Protein AF-W9UWC2-F1 (afdb_monomer_lite)

Radius of gyration: 13.21 Å; chains: 1; bounding box: 32×16×28 Å

Foldseek 3Di:
DPPPVPDQLVVVVVCLVPCLVPVVVVQVVVCVVCVPDDRDDGDDDPCSDDDPVSNPD

Structure (mmCIF, N/CA/C/O backbone):
data_AF-W9UWC2-F1
#
_entry.id   AF-W9UWC2-F1
#
loop_
_atom_site.group_PDB
_atom_site.id
_atom_site.type_symbol
_atom_site.label_atom_id
_atom_site.label_alt_id
_atom_site.label_comp_id
_atom_site.label_asym_id
_atom_site.label_entity_id
_atom_site.label_seq_id
_atom_site.pdbx_PDB_ins_code
_atom_site.Cartn_x
_atom_site.Cartn_y
_atom_site.Cartn_z
_atom_site.occupancy
_atom_site.B_iso_or_equiv
_atom_site.auth_seq_id
_atom_site.auth_comp_id
_atom_site.auth_asym_id
_atom_site.auth_atom_id
_atom_site.pdbx_PDB_model_num
ATOM 1 N N . MET A 1 1 ? 17.429 10.194 19.793 1.00 40.69 1 MET A N 1
ATOM 2 C CA . MET A 1 1 ? 16.723 10.307 18.500 1.00 40.69 1 MET A CA 1
ATOM 3 C C . MET A 1 1 ? 16.384 8.888 18.098 1.00 40.69 1 MET A C 1
ATOM 5 O O . MET A 1 1 ? 17.307 8.093 18.013 1.00 40.69 1 MET A O 1
ATOM 9 N N . GLN A 1 2 ? 15.100 8.530 18.025 1.00 43.47 2 GLN A N 1
ATOM 10 C CA . GLN A 1 2 ? 14.701 7.189 17.590 1.00 43.47 2 GLN A CA 1
ATOM 11 C C . GLN A 1 2 ? 15.140 7.045 16.130 1.00 43.47 2 GLN A C 1
ATOM 13 O O . GLN A 1 2 ? 14.665 7.793 15.276 1.00 43.47 2 GLN A O 1
ATOM 18 N N . ASN A 1 3 ? 16.103 6.161 15.867 1.00 46.31 3 ASN A N 1
ATOM 19 C CA . ASN A 1 3 ? 16.443 5.747 14.515 1.00 46.31 3 ASN A CA 1
ATOM 20 C C . ASN A 1 3 ? 15.246 4.913 14.053 1.00 46.31 3 ASN A C 1
ATOM 22 O O . ASN A 1 3 ? 15.117 3.753 14.435 1.00 46.31 3 ASN A O 1
ATOM 26 N N . PHE A 1 4 ? 14.312 5.522 13.322 1.00 47.22 4 PHE A N 1
ATOM 27 C CA . PHE A 1 4 ? 13.409 4.728 12.503 1.00 47.22 4 PHE A CA 1
ATOM 28 C C . PHE A 1 4 ? 14.318 4.107 11.453 1.00 47.22 4 PHE A C 1
ATOM 30 O O . PHE A 1 4 ? 14.651 4.778 10.477 1.00 47.22 4 PHE A O 1
ATOM 37 N N . ASP A 1 5 ? 14.825 2.899 11.719 1.00 56.06 5 ASP A N 1
ATOM 38 C CA . ASP A 1 5 ? 15.453 2.093 10.682 1.00 56.06 5 ASP A CA 1
ATOM 39 C C . ASP A 1 5 ? 14.452 2.088 9.534 1.00 56.06 5 ASP A C 1
ATOM 41 O O . ASP A 1 5 ? 13.328 1.593 9.669 1.00 56.06 5 ASP A O 1
ATOM 45 N N . LEU A 1 6 ? 14.819 2.789 8.459 1.00 56.03 6 LEU A N 1
ATOM 46 C CA . LEU A 1 6 ? 14.044 2.804 7.235 1.00 56.03 6 LEU A CA 1
ATOM 47 C C . LEU A 1 6 ? 13.777 1.338 6.908 1.00 56.03 6 LEU A C 1
ATOM 49 O O . LEU A 1 6 ? 14.694 0.516 6.988 1.00 56.03 6 LEU A O 1
ATOM 53 N N . LEU A 1 7 ? 12.511 1.010 6.633 1.00 55.81 7 LEU A N 1
ATOM 54 C CA . LEU A 1 7 ? 12.127 -0.327 6.193 1.00 55.81 7 LEU A CA 1
ATOM 55 C C . LEU A 1 7 ? 13.155 -0.777 5.153 1.00 55.81 7 LEU A C 1
ATOM 57 O O . LEU A 1 7 ? 13.451 -0.009 4.239 1.00 55.81 7 LEU A O 1
ATOM 61 N N . ASP A 1 8 ? 13.738 -1.968 5.344 1.00 61.50 8 ASP A N 1
ATOM 62 C CA . ASP A 1 8 ? 14.734 -2.537 4.427 1.00 61.50 8 ASP A CA 1
ATOM 63 C C . ASP A 1 8 ? 14.289 -2.249 2.979 1.00 61.50 8 ASP A C 1
ATOM 65 O O . ASP A 1 8 ? 13.110 -2.444 2.681 1.00 61.50 8 ASP A O 1
ATOM 69 N N . PRO A 1 9 ? 15.152 -1.767 2.071 1.00 60.31 9 PRO A N 1
ATOM 70 C CA . PRO A 1 9 ? 14.749 -1.420 0.703 1.00 60.31 9 PRO A CA 1
ATOM 71 C C . PRO A 1 9 ? 14.018 -2.566 -0.028 1.00 60.31 9 PRO A C 1
ATOM 73 O O . PRO A 1 9 ? 13.200 -2.333 -0.923 1.00 60.31 9 PRO A O 1
ATOM 76 N N . ARG A 1 10 ? 14.219 -3.821 0.401 1.00 64.00 10 ARG A N 1
ATOM 77 C CA . ARG A 1 10 ? 13.434 -4.984 -0.046 1.00 64.00 10 ARG A CA 1
ATOM 78 C C . ARG A 1 10 ? 11.973 -4.946 0.412 1.00 64.00 10 ARG A C 1
ATOM 80 O O . ARG A 1 10 ? 11.105 -5.368 -0.350 1.00 64.00 10 ARG A O 1
ATOM 87 N N . ASN A 1 11 ? 11.678 -4.438 1.607 1.00 69.50 11 ASN A N 1
ATOM 88 C CA . ASN A 1 11 ? 10.307 -4.167 2.041 1.00 69.50 11 ASN A CA 1
ATOM 89 C C . ASN A 1 11 ? 9.662 -3.111 1.156 1.00 69.50 11 ASN A C 1
ATOM 91 O O . ASN A 1 11 ? 8.530 -3.324 0.744 1.00 69.50 11 ASN A O 1
ATOM 95 N N . ASP A 1 12 ? 10.372 -2.041 0.803 1.00 72.00 12 ASP A N 1
ATOM 96 C CA . ASP A 1 12 ? 9.844 -1.004 -0.091 1.00 72.00 12 ASP A CA 1
ATOM 97 C C . ASP A 1 12 ? 9.483 -1.582 -1.469 1.00 72.00 12 ASP A C 1
ATOM 99 O O . ASP A 1 12 ? 8.406 -1.316 -2.006 1.00 72.00 12 ASP A O 1
ATOM 103 N N . TYR A 1 13 ? 10.322 -2.475 -2.005 1.00 77.12 13 TYR A N 1
ATOM 104 C CA . TYR A 1 13 ? 10.019 -3.227 -3.225 1.00 77.12 13 TYR A CA 1
ATOM 105 C C . TYR A 1 13 ? 8.761 -4.092 -3.103 1.00 77.12 13 TYR A C 1
ATOM 107 O O . TYR A 1 13 ? 7.887 -4.040 -3.972 1.00 77.12 13 TYR A O 1
ATOM 115 N N . VAL A 1 14 ? 8.658 -4.891 -2.037 1.00 77.69 14 VAL A N 1
ATOM 116 C CA . VAL A 1 14 ? 7.495 -5.758 -1.792 1.00 77.69 14 VAL A CA 1
ATOM 117 C C . VAL A 1 14 ? 6.231 -4.915 -1.613 1.00 77.69 14 VAL A C 1
ATOM 119 O O . VAL A 1 14 ? 5.188 -5.243 -2.180 1.00 77.69 14 VAL A O 1
ATOM 122 N N . PHE A 1 15 ? 6.335 -3.792 -0.902 1.00 79.00 15 PHE A N 1
ATOM 123 C CA . PHE A 1 15 ? 5.236 -2.865 -0.669 1.00 79.00 15 PHE A CA 1
ATOM 12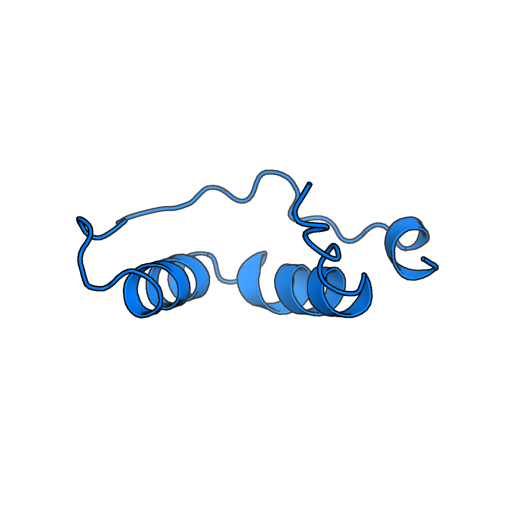4 C C . PHE A 1 15 ? 4.747 -2.255 -1.981 1.00 79.00 15 PHE A C 1
ATOM 126 O O . PHE A 1 15 ? 3.556 -2.320 -2.284 1.00 79.00 15 PHE A O 1
ATOM 133 N N . LYS A 1 16 ? 5.664 -1.736 -2.807 1.00 80.19 16 LYS A N 1
ATOM 134 C CA . LYS A 1 16 ? 5.338 -1.192 -4.132 1.00 80.19 16 LYS A CA 1
ATOM 135 C C . LYS A 1 16 ? 4.724 -2.268 -5.035 1.00 80.19 16 LYS A C 1
ATOM 137 O O . LYS A 1 16 ? 3.689 -2.017 -5.637 1.00 80.19 16 LYS A O 1
ATOM 142 N N . ARG A 1 17 ? 5.279 -3.486 -5.077 1.00 82.56 17 ARG A N 1
ATOM 143 C CA . ARG A 1 17 ? 4.739 -4.603 -5.884 1.00 82.56 17 ARG A CA 1
ATOM 144 C C . ARG A 1 17 ? 3.304 -4.980 -5.524 1.00 82.56 17 ARG A C 1
ATOM 146 O O . ARG A 1 17 ? 2.533 -5.287 -6.422 1.00 82.56 17 ARG A O 1
ATOM 153 N N . ILE A 1 18 ? 2.971 -5.015 -4.236 1.00 82.25 18 ILE A N 1
ATOM 154 C CA . ILE A 1 18 ? 1.651 -5.464 -3.776 1.00 82.25 18 ILE A CA 1
ATOM 155 C C . ILE A 1 18 ? 0.645 -4.312 -3.828 1.00 82.25 18 ILE A C 1
ATOM 157 O O . ILE A 1 18 ? -0.453 -4.470 -4.354 1.00 82.25 18 ILE A O 1
ATOM 161 N N . PHE A 1 19 ? 1.012 -3.145 -3.300 1.00 84.06 19 PHE A N 1
ATOM 162 C CA . PHE A 1 19 ? 0.057 -2.071 -3.029 1.00 84.06 19 PHE A CA 1
ATOM 163 C C . PHE A 1 19 ? -0.024 -1.001 -4.120 1.00 84.06 19 PHE A C 1
ATOM 165 O O . PHE A 1 19 ? -1.019 -0.280 -4.160 1.00 84.06 19 PHE A O 1
ATOM 172 N N . ALA A 1 20 ? 0.958 -0.889 -5.028 1.00 84.12 20 ALA A N 1
ATOM 173 C CA . ALA A 1 20 ? 0.838 0.043 -6.155 1.00 84.12 20 ALA A CA 1
ATOM 174 C C . ALA A 1 20 ? -0.263 -0.383 -7.140 1.00 84.12 20 ALA A C 1
ATOM 176 O O . ALA A 1 20 ? -0.931 0.475 -7.711 1.00 84.12 20 ALA A O 1
ATOM 177 N N . GLU A 1 21 ? -0.472 -1.692 -7.309 1.00 84.88 21 GLU A N 1
ATOM 178 C CA . GLU A 1 21 ? -1.519 -2.251 -8.178 1.00 84.88 21 GLU A CA 1
ATOM 179 C C . GLU A 1 21 ? -2.840 -2.509 -7.429 1.00 84.88 21 GLU A C 1
ATOM 181 O O . GLU A 1 21 ? -3.883 -2.661 -8.062 1.00 84.88 21 GLU A O 1
ATOM 186 N N . ALA A 1 22 ? -2.821 -2.516 -6.090 1.00 87.88 22 ALA A N 1
ATOM 187 C CA . ALA A 1 22 ? -3.986 -2.785 -5.246 1.00 87.88 22 ALA A CA 1
ATOM 188 C C . ALA A 1 22 ? -4.129 -1.754 -4.103 1.00 87.88 22 ALA A C 1
ATOM 190 O O . ALA A 1 22 ? -3.909 -2.083 -2.930 1.00 87.88 22 ALA A O 1
ATOM 191 N N . PRO A 1 23 ? -4.520 -0.502 -4.408 1.00 86.88 23 PRO A N 1
ATOM 192 C CA . PRO A 1 23 ? -4.675 0.552 -3.402 1.00 86.88 23 PRO A CA 1
ATOM 193 C C . PRO A 1 23 ? -5.737 0.227 -2.340 1.00 86.88 23 PRO A C 1
ATOM 195 O O . PRO A 1 23 ? -5.603 0.656 -1.196 1.00 86.88 23 PRO A O 1
ATOM 198 N N . ASP A 1 24 ? -6.748 -0.581 -2.668 1.00 90.06 24 ASP A N 1
ATOM 199 C CA . ASP A 1 24 ? -7.776 -1.002 -1.708 1.00 90.06 24 ASP A CA 1
ATOM 200 C C . ASP A 1 24 ? -7.191 -1.886 -0.594 1.00 90.06 24 ASP A C 1
ATOM 202 O O . ASP A 1 24 ? -7.532 -1.729 0.578 1.00 90.06 24 ASP A O 1
ATOM 206 N N . LEU A 1 25 ? -6.229 -2.759 -0.919 1.00 89.94 25 LEU A N 1
ATOM 207 C CA . LEU A 1 25 ? -5.525 -3.559 0.091 1.00 89.94 25 LEU A CA 1
ATOM 208 C C . LEU A 1 25 ? -4.692 -2.679 1.026 1.00 89.94 25 LEU A C 1
ATOM 210 O O . LEU A 1 25 ? -4.567 -2.986 2.211 1.00 89.94 25 LEU A O 1
ATOM 214 N N . LEU A 1 26 ? -4.155 -1.568 0.515 1.00 89.88 26 LEU A N 1
ATOM 215 C CA . LEU A 1 26 ? -3.427 -0.604 1.333 1.00 89.88 26 LEU A CA 1
ATOM 216 C C . LEU A 1 26 ? -4.366 0.111 2.310 1.00 89.88 26 LEU A C 1
ATOM 218 O O . LEU A 1 26 ? -4.001 0.306 3.467 1.00 89.88 26 LEU A O 1
ATOM 222 N N . VAL A 1 27 ? -5.587 0.448 1.881 1.00 91.88 27 VAL A N 1
ATOM 223 C CA . VAL A 1 27 ? -6.627 0.992 2.771 1.00 91.88 27 VAL A CA 1
ATOM 224 C C . VAL A 1 27 ? -6.946 0.012 3.902 1.00 91.88 27 VAL A C 1
ATOM 226 O O . VAL A 1 27 ? -6.981 0.424 5.064 1.00 91.88 27 VAL A O 1
ATOM 229 N N . HIS A 1 28 ? -7.141 -1.270 3.580 1.00 93.19 28 HIS A N 1
ATOM 230 C CA . HIS A 1 28 ? -7.402 -2.309 4.579 1.00 93.19 28 HIS A CA 1
ATOM 231 C C . HIS A 1 28 ? -6.248 -2.446 5.577 1.00 93.19 28 HIS A C 1
ATOM 233 O O . HIS A 1 28 ? -6.472 -2.270 6.772 1.00 93.19 28 HIS A O 1
ATOM 239 N N . LEU A 1 29 ? -5.013 -2.628 5.092 1.00 91.00 29 LEU A N 1
ATOM 240 C CA . LEU A 1 29 ? -3.825 -2.734 5.945 1.00 91.00 29 LEU A CA 1
ATOM 241 C C . LEU A 1 29 ? -3.680 -1.524 6.876 1.00 91.00 29 LEU A C 1
ATOM 243 O O . LEU A 1 29 ? -3.429 -1.674 8.069 1.00 91.00 29 LEU A O 1
ATOM 247 N N . ILE A 1 30 ? -3.836 -0.313 6.336 1.00 90.25 30 ILE A N 1
ATOM 248 C CA . ILE A 1 30 ? -3.715 0.915 7.119 1.00 90.25 30 ILE A CA 1
ATOM 249 C C . ILE A 1 30 ? -4.765 0.952 8.234 1.00 90.25 30 ILE A C 1
ATOM 251 O O . ILE A 1 30 ? -4.429 1.326 9.355 1.00 90.25 30 ILE A O 1
ATOM 255 N N . ASN A 1 31 ? -6.017 0.585 7.950 1.00 94.44 31 ASN A N 1
ATOM 256 C CA . ASN A 1 31 ? -7.081 0.562 8.954 1.00 94.44 31 ASN A CA 1
ATOM 257 C C . ASN A 1 31 ? -6.865 -0.535 10.012 1.00 94.44 31 ASN A C 1
ATOM 259 O O . ASN A 1 31 ? -7.090 -0.261 11.188 1.00 94.44 31 ASN A O 1
ATOM 263 N N . ASP A 1 32 ? -6.348 -1.704 9.629 1.00 93.81 32 ASP A N 1
ATOM 264 C CA . ASP A 1 32 ? -6.032 -2.797 10.562 1.00 93.81 32 ASP A CA 1
ATOM 265 C C . ASP A 1 32 ? -4.910 -2.424 11.547 1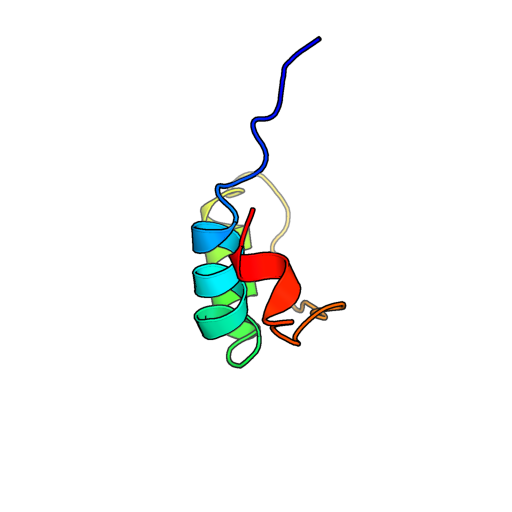.00 93.81 32 ASP A C 1
ATOM 267 O O . ASP A 1 32 ? -4.932 -2.833 12.707 1.00 93.81 32 ASP A O 1
ATOM 271 N N . VAL A 1 33 ? -3.937 -1.613 11.112 1.00 91.12 33 VAL A N 1
ATOM 272 C CA . VAL A 1 33 ? -2.824 -1.139 11.959 1.00 91.12 33 VAL A CA 1
ATOM 273 C C . VAL A 1 33 ? -3.239 0.015 12.884 1.00 91.12 33 VAL A C 1
ATOM 275 O O . VAL A 1 33 ? -2.590 0.248 13.904 1.00 91.12 33 VAL A O 1
ATOM 278 N N . ARG A 1 34 ? -4.320 0.740 12.564 1.00 92.19 34 ARG A N 1
ATOM 279 C CA . ARG A 1 34 ? -4.810 1.887 13.355 1.00 92.19 34 ARG A CA 1
ATOM 280 C C . ARG A 1 34 ? -6.294 1.746 13.749 1.00 92.19 34 ARG A C 1
ATOM 282 O O . ARG A 1 34 ? -7.103 2.616 13.425 1.00 92.19 34 ARG A O 1
ATOM 289 N N . PRO A 1 35 ? -6.676 0.689 14.480 1.00 91.12 35 PRO A N 1
ATOM 290 C CA . PRO A 1 35 ? -8.081 0.432 14.804 1.00 91.12 35 PRO A CA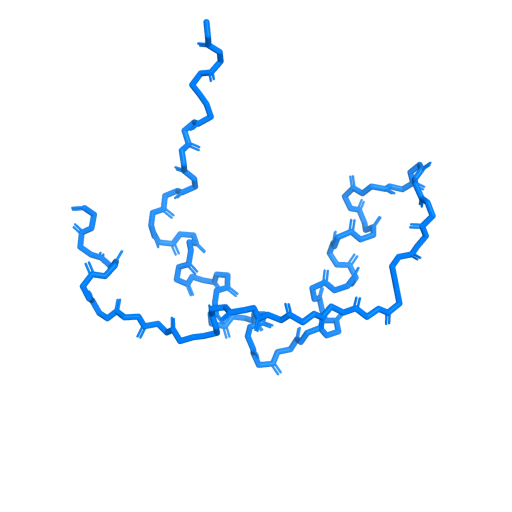 1
ATOM 291 C C . PRO A 1 35 ? -8.746 1.571 15.599 1.00 91.12 35 PRO A C 1
ATOM 293 O O . PRO A 1 35 ? -9.956 1.753 15.511 1.00 91.12 35 PRO A O 1
ATOM 296 N N . ASP A 1 36 ? -7.960 2.372 16.325 1.00 95.38 36 ASP A N 1
ATOM 297 C CA . ASP A 1 36 ? -8.453 3.465 17.174 1.00 95.38 36 ASP A CA 1
ATOM 298 C C . ASP A 1 36 ? -8.700 4.792 16.425 1.00 95.38 36 ASP A C 1
ATOM 300 O O . ASP A 1 36 ? -9.143 5.773 17.027 1.00 95.38 36 ASP A O 1
ATOM 304 N N . LEU A 1 37 ? -8.395 4.867 15.124 1.00 94.38 37 LEU A N 1
ATOM 305 C CA . LEU A 1 37 ? -8.558 6.082 14.317 1.00 94.38 37 LEU A CA 1
ATOM 306 C C . LEU A 1 37 ? -9.697 5.947 13.295 1.00 94.38 37 LEU A C 1
ATOM 308 O O . LEU A 1 37 ? -10.021 4.840 12.867 1.00 94.38 37 LEU A O 1
ATOM 312 N N . PRO A 1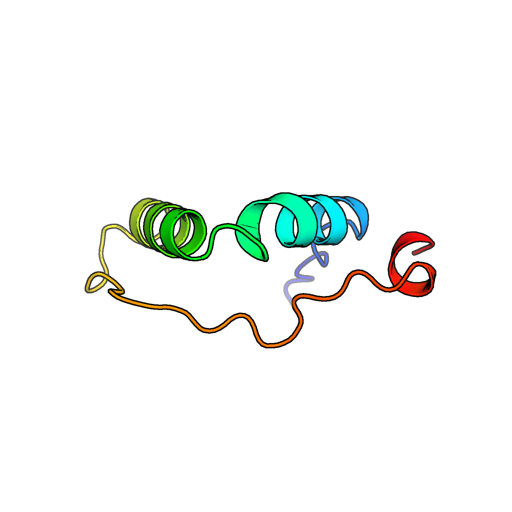 38 ? -10.279 7.071 12.825 1.00 96.00 38 PRO A N 1
ATOM 313 C CA . PRO A 1 38 ? -11.282 7.042 11.766 1.00 96.00 38 PRO A CA 1
ATOM 314 C C . PRO A 1 38 ? -10.788 6.304 10.519 1.00 96.00 38 PRO A C 1
ATOM 316 O O . PRO A 1 38 ? -9.673 6.546 10.035 1.00 96.00 38 PRO A O 1
ATOM 319 N N . SER A 1 39 ? -11.639 5.436 9.971 1.00 94.12 39 SER A N 1
ATOM 320 C CA . SER A 1 39 ? -11.313 4.634 8.795 1.00 94.12 39 SER A CA 1
ATOM 321 C C . SER A 1 39 ? -10.990 5.512 7.584 1.00 94.12 39 SER A C 1
ATOM 323 O O . SER A 1 39 ? -11.698 6.468 7.269 1.00 94.12 39 SER A O 1
ATOM 325 N N . ILE A 1 40 ? -9.912 5.168 6.883 1.00 93.81 40 ILE A N 1
ATOM 326 C CA . ILE A 1 40 ? -9.587 5.731 5.572 1.00 93.81 40 ILE A CA 1
ATOM 327 C C . ILE A 1 40 ? -10.464 5.026 4.543 1.00 93.81 40 ILE A C 1
ATOM 329 O O . ILE A 1 40 ? -10.697 3.822 4.644 1.00 93.81 40 ILE A O 1
ATOM 333 N N . THR A 1 41 ? -10.922 5.786 3.552 1.00 93.12 41 THR A N 1
ATOM 334 C CA . THR A 1 41 ? -11.774 5.303 2.458 1.00 93.12 41 THR A CA 1
ATOM 335 C C . THR A 1 41 ? -11.060 5.264 1.110 1.00 93.12 41 THR A C 1
ATOM 337 O O . THR A 1 41 ? -11.531 4.604 0.193 1.00 93.12 41 THR A O 1
ATOM 340 N N . SER A 1 42 ? -9.940 5.974 0.960 1.00 92.00 42 SER A N 1
ATOM 341 C CA . SER A 1 42 ? -9.163 6.010 -0.276 1.00 92.00 42 SER A CA 1
ATOM 342 C C . SER A 1 42 ? -7.735 6.472 -0.012 1.00 92.00 42 SER A C 1
ATOM 344 O O . SER A 1 42 ? -7.480 7.266 0.896 1.00 92.00 42 SER A O 1
ATOM 346 N N . VAL A 1 43 ? -6.808 5.998 -0.839 1.00 88.94 43 VAL A N 1
ATOM 347 C CA . VAL A 1 43 ? -5.404 6.406 -0.842 1.00 88.94 43 VAL A CA 1
ATOM 348 C C . VAL A 1 43 ? -4.945 6.670 -2.269 1.00 88.94 43 VAL A C 1
ATOM 350 O O . VAL A 1 43 ? -5.392 6.027 -3.217 1.00 88.94 43 VAL A O 1
ATOM 353 N N . LYS A 1 44 ? -4.007 7.607 -2.419 1.00 86.44 44 LYS A N 1
ATOM 354 C CA . LYS A 1 44 ? -3.290 7.844 -3.671 1.00 86.44 44 LYS A CA 1
ATOM 355 C C . LYS A 1 44 ? -1.818 7.521 -3.458 1.00 86.44 44 LYS A C 1
ATOM 357 O O . LYS A 1 44 ? -1.137 8.218 -2.709 1.00 86.44 44 LYS A O 1
ATOM 362 N N . VAL A 1 45 ? -1.327 6.491 -4.141 1.00 83.12 45 VAL A N 1
ATOM 363 C CA . VAL A 1 45 ? 0.100 6.148 -4.138 1.00 83.12 45 VAL A CA 1
ATOM 364 C C . VAL A 1 45 ? 0.847 7.180 -4.986 1.00 83.12 45 VAL A C 1
ATOM 366 O O . VAL A 1 45 ? 0.594 7.311 -6.182 1.00 83.12 45 VAL A O 1
ATOM 369 N N . LEU A 1 46 ? 1.737 7.952 -4.359 1.00 81.62 46 LEU A N 1
ATOM 370 C CA . LEU A 1 46 ? 2.476 9.030 -5.033 1.00 81.62 46 LEU A CA 1
ATOM 371 C C . LEU A 1 46 ? 3.717 8.531 -5.782 1.00 81.62 46 LEU A C 1
ATOM 373 O O . LEU A 1 46 ? 4.100 9.134 -6.780 1.00 81.62 46 LEU A O 1
ATOM 377 N N . ASN A 1 47 ? 4.318 7.429 -5.326 1.00 80.19 47 ASN A N 1
ATOM 378 C CA . ASN A 1 47 ? 5.482 6.805 -5.954 1.00 80.19 47 ASN A CA 1
ATOM 379 C C . ASN A 1 47 ? 5.211 5.314 -6.244 1.00 80.19 47 ASN A C 1
ATOM 381 O O . ASN A 1 47 ? 5.729 4.448 -5.538 1.00 80.19 47 ASN A O 1
ATOM 385 N N . PRO A 1 48 ? 4.344 5.002 -7.226 1.00 75.75 48 PRO A N 1
ATOM 386 C CA . PRO A 1 48 ? 3.974 3.621 -7.539 1.00 75.75 48 PRO A CA 1
ATOM 387 C C . PRO A 1 48 ? 5.081 2.869 -8.290 1.00 75.75 48 PRO A C 1
ATOM 389 O O . PRO A 1 48 ? 5.088 1.641 -8.319 1.00 75.75 48 PRO A O 1
ATOM 392 N N . SER A 1 49 ? 6.012 3.595 -8.910 1.00 79.00 49 SER A N 1
ATOM 393 C CA . SER A 1 49 ? 7.061 3.014 -9.737 1.00 79.00 49 SER A CA 1
ATOM 394 C C . SER A 1 49 ? 8.185 2.428 -8.887 1.00 79.00 49 SER A C 1
ATOM 396 O O . SER A 1 49 ? 8.658 3.032 -7.921 1.00 79.00 49 SER A O 1
ATOM 398 N N . ILE A 1 50 ? 8.653 1.254 -9.298 1.00 71.94 50 ILE A N 1
ATOM 399 C CA . ILE A 1 50 ? 9.858 0.629 -8.759 1.00 71.94 50 ILE A CA 1
ATOM 400 C C . ILE A 1 50 ? 11.025 1.108 -9.614 1.00 71.94 50 ILE A C 1
ATOM 402 O O . ILE A 1 50 ? 11.089 0.786 -10.802 1.00 71.94 50 ILE A O 1
ATOM 406 N N . ASN A 1 51 ? 11.944 1.874 -9.029 1.00 71.81 51 ASN A N 1
ATOM 407 C CA . ASN A 1 51 ? 13.194 2.196 -9.699 1.00 71.81 51 ASN A CA 1
ATOM 408 C C . ASN A 1 51 ? 14.234 1.121 -9.338 1.00 71.81 51 ASN A C 1
ATOM 410 O O . ASN A 1 51 ? 14.521 0.944 -8.156 1.00 71.81 51 ASN A O 1
ATOM 414 N N . PRO A 1 52 ? 14.833 0.412 -10.314 1.00 67.81 52 PRO A N 1
ATOM 415 C CA . PRO A 1 52 ? 15.870 -0.584 -10.045 1.00 67.81 52 PRO A CA 1
ATOM 416 C C . PRO A 1 52 ? 17.040 -0.057 -9.201 1.00 67.81 52 PRO A C 1
ATOM 418 O O . PRO A 1 52 ? 17.640 -0.825 -8.457 1.00 67.81 52 PRO A O 1
ATOM 421 N N . ALA A 1 53 ? 17.339 1.244 -9.277 1.00 67.06 53 ALA A N 1
ATOM 422 C CA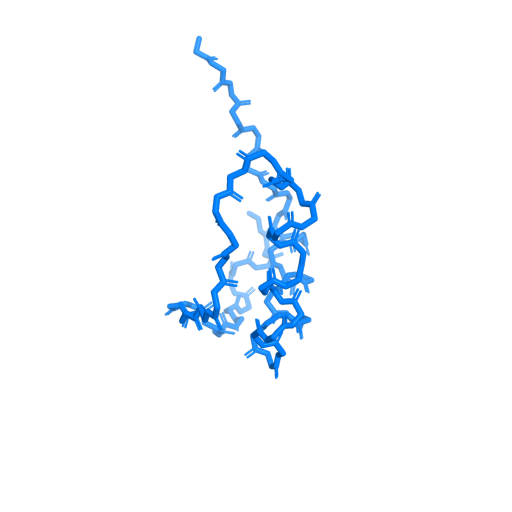 . ALA A 1 53 ? 18.377 1.882 -8.466 1.00 67.06 53 ALA A CA 1
ATOM 423 C C . ALA A 1 53 ? 18.019 1.995 -6.968 1.00 67.06 53 ALA A C 1
ATOM 425 O O . ALA A 1 53 ? 18.911 2.140 -6.143 1.00 67.06 53 ALA A O 1
ATOM 426 N N . GLU A 1 54 ? 16.735 1.906 -6.600 1.00 63.69 54 GLU A N 1
ATOM 427 C CA . GLU A 1 54 ? 16.279 1.871 -5.198 1.00 63.69 54 GLU A CA 1
ATOM 428 C C . GLU A 1 54 ? 16.433 0.469 -4.574 1.00 63.69 54 GLU A C 1
ATOM 430 O O . GLU A 1 54 ? 16.322 0.316 -3.362 1.00 63.69 54 GLU A O 1
ATOM 435 N N . LEU A 1 55 ? 16.696 -0.564 -5.386 1.00 60.03 55 LEU A N 1
ATOM 436 C CA . LEU A 1 55 ? 16.805 -1.957 -4.933 1.00 60.03 55 LEU A CA 1
ATOM 437 C C . LEU A 1 55 ? 18.203 -2.334 -4.438 1.00 60.03 55 LEU A C 1
ATOM 439 O O . LEU A 1 55 ? 18.370 -3.412 -3.869 1.00 60.03 55 LEU A O 1
ATOM 443 N N . THR A 1 56 ? 19.207 -1.494 -4.686 1.00 57.44 56 THR A N 1
ATOM 444 C CA . THR A 1 56 ? 20.604 -1.814 -4.365 1.00 57.44 56 THR A CA 1
ATOM 445 C C . THR A 1 56 ? 21.050 -1.380 -2.972 1.00 57.44 56 THR A C 1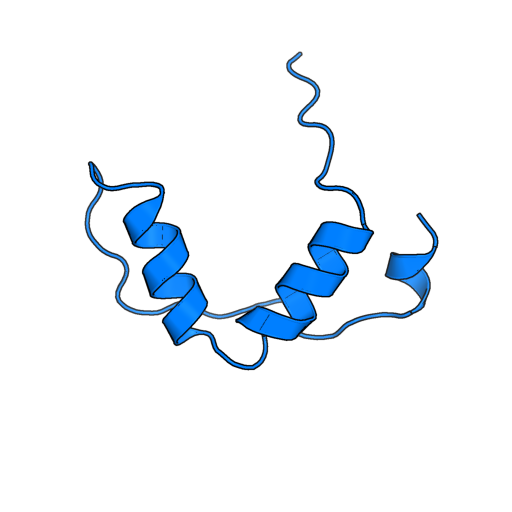
ATOM 447 O O . THR A 1 56 ? 22.089 -1.873 -2.544 1.00 57.44 56 THR A O 1
ATOM 450 N N . GLY A 1 57 ? 20.243 -0.584 -2.252 1.00 53.75 57 GLY A N 1
ATOM 451 C CA . GLY A 1 57 ? 20.550 -0.115 -0.893 1.00 53.75 57 GLY A CA 1
ATOM 452 C C . GLY A 1 57 ? 21.631 0.956 -0.845 1.00 53.75 57 GLY A C 1
ATOM 453 O O . GLY A 1 57 ? 22.734 0.719 -1.380 1.00 53.75 57 GLY A O 1
#

pLDDT: mean 77.65, std 15.31, range [40.69, 96.0]

Sequence (57 aa):
MQNFDLLDPRNDYVFKRIFAEAPDLLVHLINDVRPDLPSITSVKVLNPSINPAELTG

Organism: NCBI:txid1229521

Secondary structure (DSSP, 8-state):
--------HHHHHHHHHHHSS-HHHHHHHHHHH-TTSPPP-----S-----GGGG--